Protein AF-A0A436C6I9-F1 (afdb_monomer)

Sequence (88 aa):
GLDWPLVEASIRKTNRVAVIEQVQRGLSLGGRLTQEIQDRVFDYLDHEILHVTGSLSAPVVSAPLNRAALGGAEKLKAALQSLTAVGG

Nearest PDB structures (foldseek):
  1w88-assembly2_F  TM=9.043E-01  e=8.108E-04  Geobacillus stearothermophilus
  1w88-assembly2_H  TM=8.617E-01  e=8.681E-04  Geobacillus stearothermophilus
  6cer-assembly1_D  TM=8.905E-01  e=2.417E-03  Homo sapiens
  1w85-assembly1_B  TM=8.571E-01  e=4.783E-03  Geobacillus stearothermophilus
  1olx-assembly1_B-2  TM=8.570E-01  e=4.250E-02  Homo sapiens

Solvent-accessible surface area (backbone atoms only — not comparable to full-atom values): 5196 Å² total; per-residue (Å²): 131,80,68,53,73,63,52,52,57,50,36,70,72,60,24,55,52,72,44,77,44,47,48,31,66,93,77,43,66,52,64,59,51,52,49,57,46,45,79,72,47,48,94,47,48,82,49,80,72,41,80,45,44,14,36,94,51,73,76,52,92,51,67,73,58,22,55,63,12,33,36,47,71,67,62,50,50,54,52,52,50,57,66,61,62,80,73,122

Structure (mmCIF, N/CA/C/O backbone):
data_AF-A0A436C6I9-F1
#
_entry.id   AF-A0A436C6I9-F1
#
loop_
_atom_site.group_PDB
_atom_site.id
_atom_site.type_symbol
_atom_site.label_atom_id
_atom_site.label_alt_id
_atom_site.label_comp_id
_atom_site.label_asym_id
_atom_site.label_entity_id
_atom_site.label_seq_id
_atom_site.pdbx_PDB_ins_code
_atom_site.Cartn_x
_atom_site.Cartn_y
_atom_site.Cartn_z
_atom_site.occupancy
_atom_site.B_iso_or_equiv
_atom_site.auth_seq_id
_atom_site.auth_comp_id
_atom_site.auth_asym_id
_atom_site.auth_atom_id
_atom_site.pdbx_PDB_model_num
ATOM 1 N N . GLY A 1 1 ? 9.568 8.571 9.886 1.00 81.12 1 GLY A N 1
ATOM 2 C CA . GLY A 1 1 ? 8.528 7.523 9.882 1.00 81.12 1 GLY A CA 1
ATOM 3 C C . GLY A 1 1 ? 7.340 8.019 9.088 1.00 81.12 1 GLY A C 1
ATOM 4 O O . GLY A 1 1 ? 7.293 9.214 8.822 1.00 81.12 1 GLY A O 1
ATOM 5 N N . LEU A 1 2 ? 6.432 7.131 8.685 1.00 93.50 2 LEU A N 1
ATOM 6 C CA . LEU A 1 2 ? 5.179 7.516 8.026 1.00 93.50 2 LEU A CA 1
ATOM 7 C C . LEU A 1 2 ? 4.255 8.245 9.016 1.00 93.50 2 LEU A C 1
ATOM 9 O O . LEU A 1 2 ? 4.309 7.967 10.216 1.00 93.50 2 LEU A O 1
ATOM 13 N N . ASP A 1 3 ? 3.415 9.155 8.522 1.00 96.88 3 ASP A N 1
ATOM 14 C CA . ASP A 1 3 ? 2.344 9.775 9.311 1.00 96.88 3 ASP A CA 1
ATOM 15 C C . ASP A 1 3 ? 1.207 8.765 9.533 1.00 96.88 3 ASP A C 1
ATOM 17 O O . ASP A 1 3 ? 0.223 8.705 8.792 1.00 96.88 3 ASP A O 1
ATOM 21 N N . TRP A 1 4 ? 1.397 7.908 10.534 1.00 97.12 4 TRP A N 1
ATOM 22 C CA . TRP A 1 4 ? 0.442 6.865 10.892 1.00 97.12 4 TRP A CA 1
ATOM 23 C C . TRP A 1 4 ? -0.929 7.4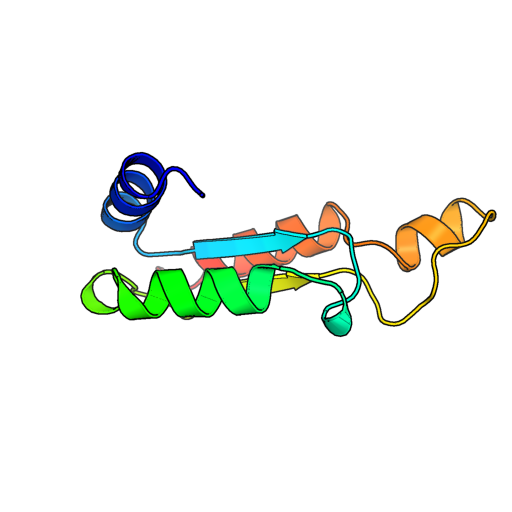07 11.305 1.00 97.12 4 TRP A C 1
ATOM 25 O O . TRP A 1 4 ? -1.910 6.881 10.787 1.00 97.12 4 TRP A O 1
ATOM 35 N N . PRO A 1 5 ? -1.047 8.461 12.136 1.00 97.94 5 PR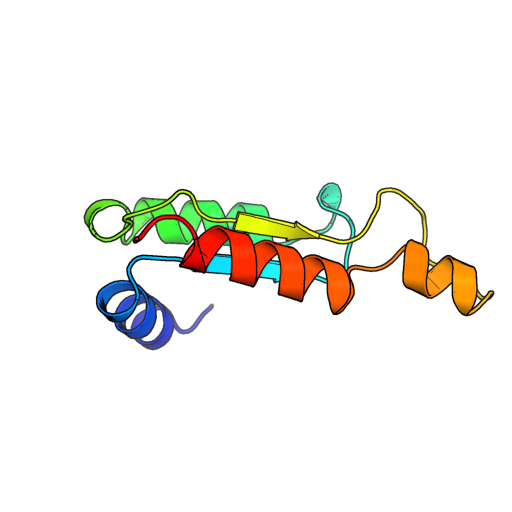O A N 1
ATOM 36 C CA . PRO A 1 5 ? -2.350 9.038 12.461 1.00 97.94 5 PRO A CA 1
ATOM 37 C C . PRO A 1 5 ? -3.185 9.402 11.226 1.00 97.94 5 PRO A C 1
ATOM 39 O O . PRO A 1 5 ? -4.371 9.071 11.175 1.00 97.94 5 PRO A O 1
ATOM 42 N N . LEU A 1 6 ? -2.576 10.028 10.211 1.00 98.06 6 LEU A N 1
ATOM 43 C CA . LEU A 1 6 ? -3.276 10.374 8.971 1.00 98.06 6 LEU A CA 1
ATOM 44 C C . LEU A 1 6 ? -3.705 9.127 8.182 1.00 98.06 6 LEU A C 1
ATOM 46 O O . LEU A 1 6 ? -4.842 9.045 7.708 1.00 98.06 6 LEU A O 1
ATOM 50 N N . VAL A 1 7 ? -2.804 8.153 8.043 1.00 97.50 7 VAL A N 1
ATOM 51 C CA . VAL A 1 7 ? -3.071 6.908 7.311 1.00 97.50 7 VAL A CA 1
ATOM 52 C C . VAL A 1 7 ? -4.168 6.098 7.998 1.00 97.50 7 VAL A C 1
ATOM 54 O O . VAL A 1 7 ? -5.141 5.727 7.347 1.00 97.50 7 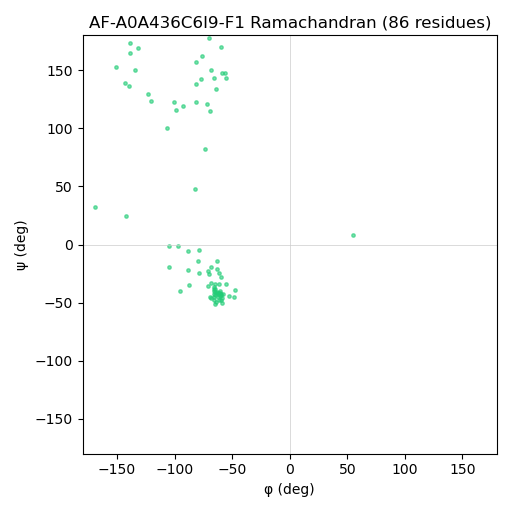VAL A O 1
ATOM 57 N N . GLU A 1 8 ? -4.069 5.879 9.308 1.00 97.69 8 GLU A N 1
ATOM 58 C CA . GLU A 1 8 ? -5.061 5.139 10.091 1.00 97.69 8 GLU A CA 1
ATOM 59 C C . GLU A 1 8 ? -6.440 5.809 10.025 1.00 97.69 8 GLU A C 1
ATOM 61 O O . GLU A 1 8 ? -7.440 5.122 9.821 1.00 97.69 8 GLU A O 1
ATOM 66 N N . ALA A 1 9 ? -6.512 7.143 10.118 1.00 98.38 9 ALA A N 1
ATOM 67 C CA . ALA A 1 9 ? -7.772 7.874 9.982 1.00 98.38 9 ALA A CA 1
ATOM 68 C C . ALA A 1 9 ? -8.425 7.669 8.604 1.00 98.38 9 ALA A C 1
ATOM 70 O O . ALA A 1 9 ? -9.643 7.503 8.515 1.00 98.38 9 ALA A O 1
ATOM 71 N N . SER A 1 10 ? -7.624 7.641 7.533 1.00 98.06 10 SER A N 1
ATOM 72 C CA . SER A 1 10 ? -8.112 7.339 6.184 1.00 98.06 10 SER A CA 1
ATOM 73 C C . SER A 1 10 ? -8.624 5.898 6.083 1.00 98.06 10 SER A C 1
ATOM 75 O O . SER A 1 10 ? -9.745 5.675 5.630 1.00 98.06 10 SER A O 1
ATOM 77 N N . ILE A 1 11 ? -7.852 4.923 6.580 1.00 97.38 11 ILE A N 1
ATOM 78 C CA . ILE A 1 11 ? -8.204 3.496 6.519 1.00 97.38 11 ILE A CA 1
ATOM 79 C C . ILE A 1 11 ? -9.486 3.212 7.295 1.00 97.38 11 ILE A C 1
ATOM 81 O O . ILE A 1 11 ? -10.358 2.522 6.784 1.00 97.38 11 ILE A O 1
ATOM 85 N N . ARG A 1 12 ? -9.660 3.789 8.486 1.00 97.25 12 ARG A N 1
ATOM 86 C CA . ARG A 1 12 ? -10.892 3.610 9.274 1.00 97.25 12 ARG A CA 1
ATOM 87 C C . ARG A 1 12 ? -12.140 4.160 8.580 1.00 97.25 12 ARG A C 1
ATOM 89 O O . ARG A 1 12 ? -13.243 3.756 8.927 1.00 97.25 12 ARG A O 1
ATOM 96 N N . LYS A 1 13 ? -11.975 5.085 7.628 1.00 97.31 13 LYS A N 1
ATOM 97 C CA . LYS A 1 13 ? -13.066 5.632 6.814 1.00 97.31 13 LYS A CA 1
ATOM 98 C C . LYS A 1 13 ? -13.344 4.794 5.563 1.00 97.31 13 LYS A C 1
ATOM 100 O O . LYS A 1 13 ? -14.486 4.766 5.116 1.00 97.31 13 LYS A O 1
ATOM 105 N N . THR A 1 14 ? -12.316 4.211 4.945 1.00 96.06 14 THR A N 1
ATOM 106 C CA . THR A 1 14 ? -12.439 3.542 3.635 1.00 96.06 14 THR A CA 1
ATOM 107 C C . THR A 1 14 ? -12.438 2.023 3.706 1.00 96.06 14 THR A C 1
ATOM 109 O O . THR A 1 14 ? -12.819 1.387 2.727 1.00 96.06 14 THR A O 1
ATOM 112 N N . ASN A 1 15 ? -11.939 1.453 4.803 1.00 96.44 15 ASN A N 1
ATOM 113 C CA . ASN A 1 15 ? -11.801 0.022 5.090 1.00 96.44 15 ASN A CA 1
ATOM 114 C C . ASN A 1 15 ? -11.015 -0.787 4.040 1.00 96.44 15 ASN A C 1
ATOM 116 O O . ASN A 1 15 ? -10.964 -2.012 4.076 1.00 96.44 15 ASN A O 1
ATOM 120 N N . ARG A 1 16 ? -10.391 -0.107 3.074 1.00 95.94 16 ARG A N 1
ATOM 121 C CA . ARG A 1 16 ? -9.748 -0.689 1.892 1.00 95.94 16 ARG A CA 1
ATOM 122 C C . ARG A 1 16 ? -8.491 0.093 1.564 1.00 95.94 16 ARG A C 1
ATOM 124 O O . ARG A 1 16 ? -8.494 1.327 1.625 1.00 95.94 16 ARG A O 1
ATOM 131 N N . VAL A 1 17 ? -7.429 -0.622 1.197 1.00 96.38 17 VAL A N 1
ATOM 132 C CA . VAL A 1 17 ? -6.094 -0.045 1.013 1.00 96.38 17 VAL A CA 1
ATOM 133 C C . VAL A 1 17 ? -5.400 -0.637 -0.206 1.00 96.38 17 VAL A C 1
ATOM 135 O O . VAL A 1 17 ? -5.383 -1.850 -0.401 1.00 96.38 17 VAL A O 1
ATOM 138 N N . ALA A 1 18 ? -4.762 0.234 -0.988 1.00 95.44 18 ALA A N 1
ATOM 139 C CA . ALA A 1 18 ? -3.760 -0.151 -1.970 1.00 95.44 18 ALA A CA 1
ATOM 140 C C . ALA A 1 18 ? -2.446 0.590 -1.692 1.00 95.44 18 ALA A C 1
ATOM 142 O O . ALA A 1 18 ? -2.427 1.815 -1.576 1.00 95.44 18 ALA A O 1
ATOM 143 N N . VAL A 1 19 ? -1.343 -0.153 -1.627 1.00 94.94 19 VAL A N 1
ATOM 144 C CA . VAL A 1 19 ? 0.021 0.377 -1.590 1.00 94.94 19 VAL A CA 1
ATOM 145 C C . VAL A 1 19 ? 0.583 0.301 -3.004 1.00 94.94 19 VAL A C 1
ATOM 147 O O . VAL A 1 19 ? 0.721 -0.788 -3.561 1.00 94.94 19 VAL A O 1
ATOM 150 N N . ILE A 1 20 ? 0.869 1.456 -3.603 1.00 93.19 20 ILE A N 1
ATOM 151 C CA . ILE A 1 20 ? 1.236 1.563 -5.018 1.00 93.19 20 ILE A CA 1
ATOM 152 C C . ILE A 1 20 ? 2.624 2.182 -5.155 1.00 93.19 20 ILE A C 1
ATOM 154 O O . ILE A 1 20 ? 2.859 3.307 -4.720 1.00 93.19 20 ILE A O 1
ATOM 158 N N . GLU A 1 21 ? 3.525 1.466 -5.822 1.00 92.81 21 GLU A N 1
ATOM 159 C CA . GLU A 1 21 ? 4.887 1.911 -6.107 1.00 92.81 21 GLU A CA 1
ATOM 160 C C . GLU A 1 21 ? 5.271 1.632 -7.565 1.00 92.81 21 GLU A C 1
ATOM 162 O O . GLU A 1 21 ? 4.815 0.678 -8.197 1.00 92.81 21 GLU A O 1
ATOM 167 N N . GLN A 1 22 ? 6.147 2.469 -8.123 1.00 90.06 22 GLN A N 1
ATOM 168 C CA . GLN A 1 22 ? 6.601 2.313 -9.510 1.00 90.06 22 GLN A CA 1
ATOM 169 C C . GLN A 1 22 ? 7.665 1.223 -9.675 1.00 90.06 22 GLN A C 1
ATOM 171 O O . GLN A 1 22 ? 7.817 0.680 -10.770 1.00 90.06 22 GLN A O 1
ATOM 176 N N . VAL A 1 23 ? 8.405 0.920 -8.608 1.00 89.00 23 VAL A N 1
ATOM 177 C CA . VAL A 1 23 ? 9.528 -0.025 -8.613 1.00 89.00 23 VAL A CA 1
ATOM 178 C C . VAL A 1 23 ? 9.053 -1.475 -8.641 1.00 89.00 23 VAL A C 1
ATOM 180 O O . VAL A 1 23 ? 7.907 -1.771 -8.309 1.00 89.00 23 VAL A O 1
ATOM 183 N N . GLN A 1 24 ? 9.942 -2.396 -9.012 1.00 89.50 24 GLN A N 1
ATOM 184 C CA . GLN A 1 24 ? 9.704 -3.832 -8.876 1.00 89.50 24 GLN A CA 1
ATOM 185 C C . GLN A 1 24 ? 9.441 -4.206 -7.407 1.00 89.50 24 GLN A C 1
ATOM 187 O O . GLN A 1 24 ? 10.058 -3.655 -6.497 1.00 89.50 24 GLN A O 1
ATOM 192 N N . ARG A 1 25 ? 8.605 -5.225 -7.180 1.00 89.56 25 ARG A N 1
ATOM 193 C CA . ARG A 1 25 ? 8.276 -5.760 -5.848 1.00 89.56 25 ARG A CA 1
ATOM 194 C C . ARG A 1 25 ? 9.473 -6.017 -4.925 1.00 89.56 25 ARG A C 1
ATOM 196 O O . ARG A 1 25 ? 9.374 -5.719 -3.745 1.00 89.56 25 ARG A O 1
ATOM 203 N N . GLY A 1 26 ? 10.596 -6.522 -5.436 1.00 89.00 26 GLY A N 1
ATOM 204 C CA . GLY A 1 26 ? 11.784 -6.785 -4.608 1.00 89.00 26 GLY A CA 1
ATOM 205 C C . GLY A 1 26 ? 12.480 -5.525 -4.072 1.00 89.00 26 GLY A C 1
ATOM 206 O O . GLY A 1 26 ? 13.228 -5.612 -3.108 1.00 89.00 26 GLY A O 1
ATOM 207 N N . LEU A 1 27 ? 12.230 -4.365 -4.685 1.00 89.88 27 LEU A N 1
ATOM 208 C CA . LEU A 1 27 ? 12.800 -3.066 -4.303 1.00 89.88 27 LEU A CA 1
ATOM 209 C C . LEU A 1 27 ? 11.784 -2.166 -3.588 1.00 89.88 27 LEU A C 1
ATOM 211 O O . LEU A 1 27 ? 12.093 -1.030 -3.237 1.00 89.88 27 LEU A O 1
ATOM 215 N N . SER A 1 28 ? 10.556 -2.647 -3.439 1.00 92.69 28 SER A N 1
ATOM 216 C CA . SER A 1 28 ? 9.434 -1.885 -2.916 1.00 92.69 28 SER A CA 1
ATOM 217 C C . SER A 1 28 ? 9.465 -1.854 -1.387 1.00 92.69 28 SER A C 1
ATOM 219 O O . SER A 1 28 ? 9.703 -2.867 -0.727 1.00 92.69 28 SER A O 1
ATOM 221 N N . LEU A 1 29 ? 9.169 -0.687 -0.813 1.00 93.44 29 LEU A N 1
ATOM 222 C CA . LEU A 1 29 ? 8.963 -0.533 0.631 1.00 93.44 29 LEU A CA 1
ATOM 223 C C . LEU A 1 29 ? 7.563 -0.992 1.054 1.00 93.44 29 LEU A C 1
ATOM 225 O O . LEU A 1 29 ? 7.293 -1.195 2.238 1.00 93.44 29 LEU A O 1
ATOM 229 N N . GLY A 1 30 ? 6.670 -1.178 0.088 1.00 94.38 30 GLY A N 1
ATOM 230 C CA . GLY A 1 30 ? 5.279 -1.531 0.289 1.00 94.38 30 GLY A CA 1
ATOM 231 C C . GLY A 1 30 ? 5.062 -2.864 0.984 1.00 94.38 30 GLY A C 1
ATOM 232 O O . GLY A 1 30 ? 4.057 -3.000 1.670 1.00 94.38 30 GLY A O 1
ATOM 233 N N . GLY A 1 31 ? 6.011 -3.804 0.918 1.00 94.25 31 GLY A N 1
ATOM 234 C CA . GLY A 1 31 ? 5.956 -5.018 1.739 1.00 94.25 31 GLY A CA 1
ATOM 235 C C . GLY A 1 31 ? 5.983 -4.693 3.237 1.00 94.25 31 GLY A C 1
ATOM 236 O O . GLY A 1 31 ? 5.118 -5.133 3.990 1.00 94.25 31 GLY A O 1
ATOM 237 N N . ARG A 1 32 ? 6.914 -3.825 3.652 1.00 95.19 32 ARG A N 1
ATOM 238 C CA . ARG A 1 32 ? 6.998 -3.334 5.032 1.00 95.19 32 ARG A CA 1
ATOM 239 C C . ARG A 1 32 ? 5.769 -2.507 5.411 1.00 95.19 32 ARG A C 1
ATOM 241 O O . ARG A 1 32 ? 5.233 -2.698 6.495 1.00 95.19 32 ARG A O 1
ATOM 248 N N . LEU A 1 33 ? 5.305 -1.614 4.532 1.00 95.88 33 LEU A N 1
ATOM 249 C CA . LEU A 1 33 ? 4.097 -0.820 4.798 1.00 95.88 33 LEU A CA 1
ATOM 250 C C . LEU A 1 33 ? 2.858 -1.702 4.963 1.00 95.88 33 LEU A C 1
ATOM 252 O O . LEU A 1 33 ? 2.067 -1.469 5.865 1.00 95.88 33 LEU A O 1
ATOM 256 N N . THR A 1 34 ? 2.712 -2.729 4.127 1.00 96.56 34 THR A N 1
ATOM 257 C CA . THR A 1 34 ? 1.608 -3.694 4.197 1.00 96.56 34 THR A CA 1
ATOM 258 C C . THR A 1 34 ? 1.607 -4.428 5.533 1.00 96.56 34 THR A C 1
ATOM 260 O O . THR A 1 34 ? 0.547 -4.594 6.129 1.00 96.56 34 THR A O 1
ATOM 263 N N . GLN A 1 35 ? 2.783 -4.826 6.027 1.00 96.75 35 GLN A N 1
ATOM 264 C CA . GLN A 1 35 ? 2.912 -5.425 7.352 1.00 96.75 35 GLN A CA 1
ATOM 265 C C . GLN A 1 35 ? 2.536 -4.424 8.454 1.00 96.75 35 GLN A C 1
ATOM 267 O O . GLN A 1 35 ? 1.674 -4.726 9.270 1.00 96.75 35 GLN A O 1
ATOM 272 N N . GLU A 1 36 ? 3.103 -3.211 8.440 1.00 97.44 36 GLU A N 1
ATOM 273 C CA . GLU A 1 36 ? 2.795 -2.200 9.462 1.00 97.44 36 GLU A CA 1
ATOM 274 C C . GLU A 1 36 ? 1.302 -1.810 9.466 1.00 97.44 36 GLU A C 1
ATOM 276 O O . GLU A 1 36 ? 0.749 -1.549 10.529 1.00 97.44 36 GLU A O 1
ATOM 281 N N . ILE A 1 37 ? 0.623 -1.797 8.312 1.00 97.50 37 ILE A N 1
ATOM 282 C CA . ILE A 1 37 ? -0.826 -1.548 8.232 1.00 97.50 37 ILE A CA 1
ATOM 283 C C . ILE A 1 37 ? -1.614 -2.707 8.850 1.00 97.50 37 ILE A C 1
ATOM 285 O O . ILE A 1 37 ? -2.529 -2.455 9.632 1.00 97.50 37 ILE A O 1
ATOM 289 N N . GLN A 1 38 ? -1.268 -3.958 8.529 1.00 96.88 38 GLN A N 1
ATOM 290 C CA . GLN A 1 38 ? -1.928 -5.119 9.134 1.00 96.88 38 GLN A CA 1
ATOM 291 C C . GLN A 1 38 ? -1.750 -5.116 10.656 1.00 96.88 38 GLN A C 1
ATOM 293 O O . GLN A 1 38 ? -2.738 -5.184 11.377 1.00 96.88 38 GLN A O 1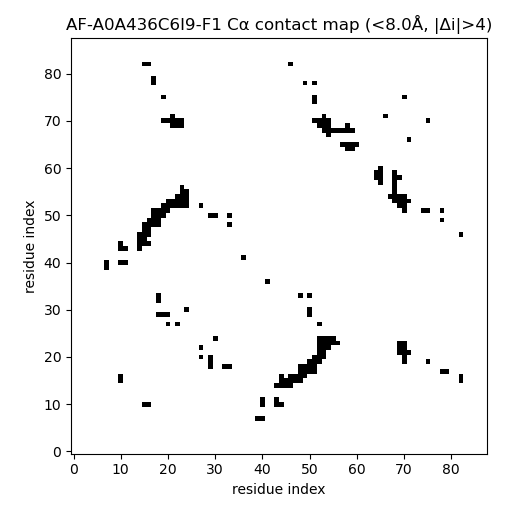
ATOM 298 N N . ASP A 1 39 ? -0.530 -4.912 11.152 1.00 97.62 39 ASP A N 1
ATOM 299 C CA . ASP A 1 39 ? -0.248 -4.895 12.593 1.00 97.62 39 ASP A CA 1
ATOM 300 C C . ASP A 1 39 ? -1.045 -3.808 13.348 1.00 97.62 39 ASP A C 1
ATOM 302 O O . ASP A 1 39 ? -1.325 -3.953 14.538 1.00 97.62 39 ASP A O 1
ATOM 306 N N . ARG A 1 40 ? -1.404 -2.704 12.677 1.00 97.50 40 ARG A N 1
ATOM 307 C CA . ARG A 1 40 ? -2.054 -1.536 13.298 1.00 97.50 40 ARG A CA 1
ATOM 308 C C . ARG A 1 40 ? -3.573 -1.525 13.192 1.00 97.50 40 ARG A C 1
ATOM 310 O O . ARG A 1 40 ? -4.235 -1.048 14.110 1.00 97.50 40 ARG A O 1
ATOM 317 N N . VAL A 1 41 ? -4.125 -1.934 12.050 1.00 97.38 41 VAL A N 1
ATOM 318 C CA . VAL A 1 41 ? -5.536 -1.678 11.704 1.00 97.38 41 VAL A CA 1
ATOM 319 C C . VAL A 1 41 ? -6.212 -2.840 10.975 1.00 97.38 41 VAL A C 1
ATOM 321 O O . VAL A 1 41 ? -7.197 -2.612 10.278 1.00 97.38 41 VAL A O 1
ATOM 324 N N . PHE A 1 42 ? -5.726 -4.076 11.139 1.00 97.06 42 PHE A N 1
ATOM 325 C CA . PHE A 1 42 ? -6.320 -5.266 10.514 1.00 97.06 42 PHE A CA 1
ATOM 326 C C . PHE A 1 42 ? -7.840 -5.366 10.704 1.00 97.06 42 PHE A C 1
ATOM 328 O O . PHE A 1 42 ? -8.556 -5.572 9.730 1.00 97.06 42 PHE A O 1
ATOM 335 N N . ASP A 1 43 ? -8.337 -5.118 11.918 1.00 97.69 43 ASP A N 1
ATOM 336 C CA . ASP A 1 43 ? -9.768 -5.222 12.249 1.00 97.69 43 ASP A CA 1
ATOM 337 C C . ASP A 1 43 ? -10.666 -4.235 11.482 1.00 97.69 43 ASP A C 1
ATOM 339 O O . ASP A 1 43 ? -11.885 -4.381 11.477 1.00 97.69 43 ASP A O 1
ATOM 343 N N . TYR A 1 44 ? -10.084 -3.216 10.843 1.00 97.56 44 TYR A N 1
ATOM 344 C CA . TYR A 1 44 ? -10.809 -2.236 10.035 1.00 97.56 44 TYR A CA 1
ATOM 345 C C . TYR A 1 44 ? -10.783 -2.554 8.536 1.00 97.56 44 TYR A C 1
ATOM 347 O O . TYR A 1 44 ? -11.319 -1.762 7.761 1.00 97.56 44 TYR A O 1
ATOM 355 N N . LEU A 1 45 ? -10.121 -3.629 8.100 1.00 96.69 45 LEU A N 1
ATOM 3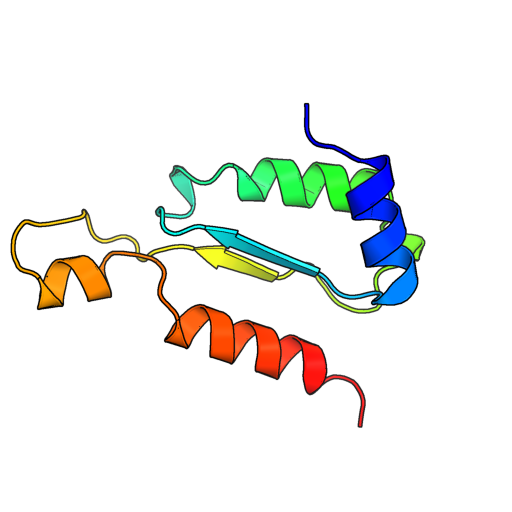56 C CA . LEU A 1 45 ? -9.981 -3.966 6.685 1.00 96.69 45 LEU A CA 1
ATOM 357 C C . LEU A 1 45 ? -11.099 -4.907 6.224 1.00 96.69 45 LEU A C 1
ATOM 359 O O . LEU A 1 45 ? -11.181 -6.050 6.659 1.00 96.69 45 LEU A O 1
ATOM 363 N N . ASP A 1 46 ? -11.890 -4.453 5.254 1.00 94.94 46 ASP A N 1
ATOM 364 C CA . ASP A 1 46 ? -12.941 -5.252 4.605 1.00 94.94 46 ASP A CA 1
ATOM 365 C C . ASP A 1 46 ? -12.412 -6.050 3.400 1.00 94.94 46 ASP A C 1
ATOM 367 O O . ASP A 1 46 ? -13.141 -6.806 2.757 1.00 94.94 46 ASP A O 1
ATOM 371 N N . HIS A 1 47 ? -11.150 -5.829 3.032 1.00 93.44 47 HIS A N 1
ATOM 372 C CA . HIS A 1 47 ? -10.496 -6.426 1.875 1.00 93.44 47 HIS A CA 1
ATOM 373 C C . HIS A 1 47 ? -8.993 -6.557 2.138 1.00 93.44 47 HIS A C 1
ATOM 375 O O . HIS A 1 47 ? -8.409 -5.746 2.861 1.00 93.44 47 HIS A O 1
ATOM 381 N N . GLU A 1 48 ? -8.342 -7.535 1.504 1.00 94.50 48 GLU A N 1
ATOM 382 C CA . GLU A 1 48 ? -6.881 -7.639 1.532 1.00 94.50 48 GLU A CA 1
ATOM 383 C C . GLU A 1 48 ? -6.220 -6.346 1.015 1.00 94.50 48 GLU A C 1
ATOM 385 O O . GLU A 1 48 ? -6.742 -5.667 0.121 1.00 94.50 48 GLU A O 1
ATOM 390 N N . ILE A 1 49 ? -5.046 -6.017 1.556 1.00 96.25 49 ILE A N 1
ATOM 391 C CA . ILE A 1 49 ? -4.259 -4.869 1.099 1.00 96.25 49 ILE A CA 1
ATOM 392 C C . ILE A 1 49 ? -3.675 -5.192 -0.275 1.00 96.25 49 ILE A C 1
ATOM 394 O O . ILE A 1 49 ? -2.886 -6.127 -0.424 1.00 96.25 49 ILE A O 1
ATOM 398 N N . LEU A 1 50 ? -3.997 -4.380 -1.281 1.00 95.69 50 LEU A N 1
ATOM 399 C CA . LEU A 1 50 ? -3.432 -4.559 -2.615 1.00 95.69 50 LEU A CA 1
ATOM 400 C C . LEU A 1 50 ? -2.038 -3.942 -2.700 1.00 95.69 50 LEU A C 1
ATOM 402 O O . LEU A 1 50 ? -1.867 -2.742 -2.503 1.00 95.69 50 LEU A O 1
ATOM 406 N N . HIS A 1 51 ? -1.038 -4.744 -3.062 1.00 94.19 51 HIS A N 1
ATOM 407 C CA . HIS A 1 51 ? 0.334 -4.273 -3.259 1.00 94.19 51 HIS A CA 1
ATOM 408 C C . HIS A 1 51 ? 0.698 -4.220 -4.747 1.00 94.19 51 HIS A C 1
ATOM 410 O O . HIS A 1 51 ? 1.020 -5.238 -5.370 1.00 94.19 51 HIS A O 1
ATOM 416 N N . VAL A 1 52 ? 0.637 -3.015 -5.317 1.00 92.62 52 VAL A N 1
ATOM 417 C CA . VAL A 1 52 ? 0.802 -2.743 -6.750 1.00 92.62 52 VAL A CA 1
ATOM 418 C C . VAL A 1 52 ? 2.209 -2.231 -7.032 1.00 92.62 52 VAL A C 1
ATOM 420 O O . VAL A 1 52 ? 2.625 -1.204 -6.503 1.00 92.62 52 VAL A O 1
ATOM 423 N N . THR A 1 53 ? 2.931 -2.928 -7.909 1.00 92.81 53 THR A N 1
ATOM 424 C CA . THR A 1 53 ? 4.336 -2.635 -8.223 1.00 92.81 53 THR A CA 1
ATOM 425 C C . THR A 1 53 ? 4.598 -2.588 -9.732 1.00 92.81 53 THR A C 1
ATOM 427 O O . THR A 1 53 ? 3.783 -3.018 -10.566 1.00 92.81 53 THR A O 1
ATOM 430 N N . GLY A 1 54 ? 5.787 -2.116 -10.101 1.00 88.38 54 GLY A N 1
ATOM 431 C CA . GLY A 1 54 ? 6.364 -2.305 -11.428 1.00 88.38 54 GLY A CA 1
ATOM 432 C C . GLY A 1 54 ? 6.544 -3.776 -11.800 1.00 88.38 54 GLY A C 1
ATOM 433 O O . GLY A 1 54 ? 6.336 -4.686 -10.993 1.00 88.38 54 GLY A O 1
ATOM 434 N 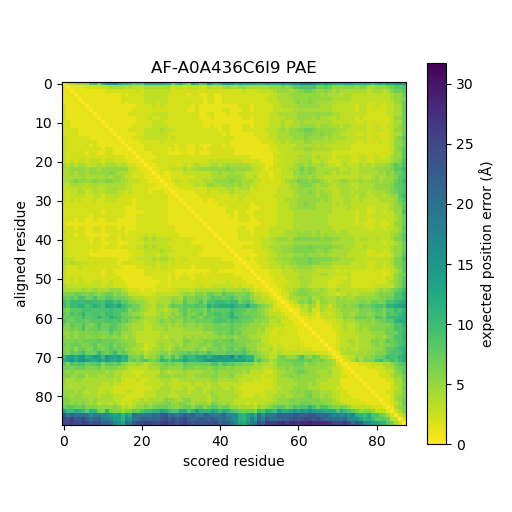N . SER A 1 55 ? 6.862 -4.007 -13.071 1.00 86.31 55 SER A N 1
ATOM 435 C CA . SER A 1 55 ? 7.188 -5.339 -13.586 1.00 86.31 55 SER A CA 1
ATOM 436 C C . SER A 1 55 ? 8.543 -5.835 -13.051 1.00 86.31 55 SER A C 1
ATOM 438 O O . SER A 1 55 ? 9.242 -5.122 -12.335 1.00 86.31 55 SER A O 1
ATOM 440 N N . LEU A 1 56 ? 8.920 -7.062 -13.420 1.00 85.31 56 LEU A N 1
ATOM 441 C CA . LEU A 1 56 ? 10.254 -7.616 -13.155 1.00 85.31 56 LEU A CA 1
ATOM 442 C C . LEU A 1 56 ? 11.326 -7.107 -14.136 1.00 85.31 56 LEU A C 1
ATOM 444 O O . LEU A 1 56 ? 12.494 -7.460 -14.006 1.00 85.31 56 LEU A O 1
ATOM 448 N N . SER A 1 57 ? 10.940 -6.333 -15.151 1.00 84.62 57 SER A N 1
ATOM 449 C CA . SER A 1 57 ? 11.871 -5.795 -16.137 1.00 84.62 57 SER A CA 1
ATOM 450 C C . SER A 1 57 ? 12.639 -4.606 -15.571 1.00 84.62 57 SER A C 1
ATOM 452 O O . SER A 1 57 ? 12.079 -3.758 -14.875 1.00 84.62 57 SER A O 1
ATOM 454 N N . ALA A 1 58 ? 13.919 -4.510 -15.928 1.00 83.75 58 ALA A N 1
ATOM 455 C CA . ALA A 1 58 ? 14.716 -3.335 -15.616 1.00 83.75 58 ALA A CA 1
ATOM 456 C C . ALA A 1 58 ? 14.185 -2.102 -16.380 1.00 83.75 58 ALA A C 1
ATOM 458 O O . ALA A 1 58 ? 13.787 -2.230 -17.543 1.00 83.75 58 ALA A O 1
ATOM 459 N N . PRO A 1 59 ? 14.203 -0.907 -15.766 1.00 84.06 59 PRO A N 1
ATOM 460 C CA . PRO A 1 59 ? 14.033 0.354 -16.479 1.00 84.06 59 PRO A CA 1
ATOM 461 C C . PRO A 1 59 ? 15.057 0.490 -17.613 1.00 84.06 59 PRO A C 1
ATOM 463 O O . PRO A 1 59 ? 16.211 0.084 -17.472 1.00 84.06 59 PRO A O 1
ATOM 466 N N . VAL A 1 60 ? 14.646 1.073 -18.737 1.00 89.62 60 VAL A N 1
ATOM 467 C CA . VAL A 1 60 ? 15.487 1.213 -19.939 1.00 89.62 60 VAL A CA 1
ATOM 468 C C . VAL A 1 60 ? 15.309 2.584 -20.584 1.00 89.62 60 VAL A C 1
ATOM 470 O O . VAL A 1 60 ? 14.343 3.289 -20.320 1.00 89.62 60 VAL A O 1
ATOM 473 N N . VAL A 1 61 ? 16.223 2.966 -21.478 1.00 92.06 61 VAL A N 1
ATOM 474 C CA . VAL A 1 61 ? 16.169 4.267 -22.178 1.00 92.06 61 VAL A CA 1
ATOM 475 C C . VAL A 1 61 ? 15.042 4.363 -23.214 1.00 92.06 61 VAL A C 1
ATOM 477 O O . VAL A 1 61 ? 14.590 5.454 -23.548 1.00 92.06 61 VAL A O 1
ATOM 480 N N . SER A 1 62 ? 14.561 3.225 -23.722 1.00 94.69 62 SER A N 1
ATOM 481 C CA . SER A 1 62 ? 13.422 3.181 -24.643 1.00 94.69 62 SER A CA 1
ATOM 482 C C . SER A 1 62 ? 12.136 3.552 -23.905 1.00 94.69 62 SER A C 1
ATOM 484 O O . SER A 1 62 ? 11.698 2.818 -23.024 1.00 94.69 62 SER A O 1
ATOM 486 N N . ALA A 1 63 ? 11.503 4.670 -24.272 1.00 89.06 63 ALA A N 1
ATOM 487 C CA . ALA A 1 63 ? 10.323 5.176 -23.566 1.00 89.06 63 ALA A CA 1
ATOM 488 C C . ALA A 1 63 ? 9.141 4.178 -23.503 1.00 89.06 63 ALA A C 1
ATOM 490 O O . ALA A 1 63 ? 8.561 4.037 -22.420 1.00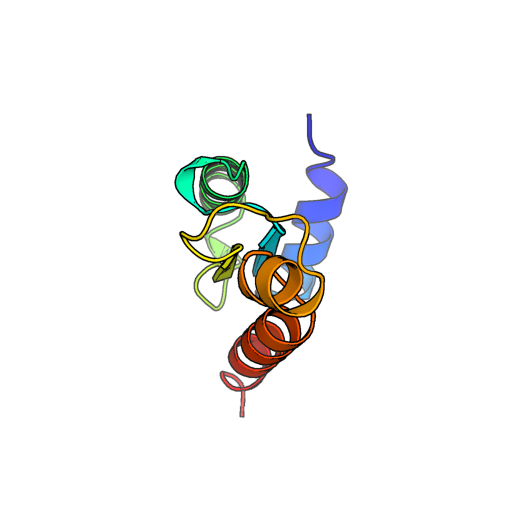 89.06 63 ALA A O 1
ATOM 491 N N . PRO A 1 64 ? 8.784 3.447 -24.584 1.00 90.00 64 PRO A N 1
ATOM 492 C CA . PRO A 1 64 ? 7.745 2.418 -24.510 1.00 90.00 64 PRO A CA 1
ATOM 493 C C . PRO A 1 64 ? 8.107 1.280 -23.549 1.00 90.00 64 PRO A C 1
ATOM 495 O O . PRO A 1 64 ? 7.289 0.887 -22.718 1.00 90.00 64 PRO A O 1
ATOM 498 N N . LEU A 1 65 ? 9.347 0.787 -23.614 1.00 88.38 65 LEU A N 1
ATOM 499 C CA . LEU A 1 65 ? 9.806 -0.323 -22.777 1.00 88.38 65 LEU A CA 1
ATOM 500 C C . LEU A 1 65 ? 9.966 0.093 -21.310 1.00 88.38 65 LEU A C 1
ATOM 502 O O . LEU A 1 65 ? 9.618 -0.669 -20.415 1.00 88.38 65 LEU A O 1
ATOM 506 N N . ASN A 1 66 ? 10.399 1.327 -21.048 1.00 87.94 66 ASN A N 1
ATOM 507 C CA . ASN A 1 66 ? 10.497 1.870 -19.698 1.00 87.94 66 ASN A CA 1
ATOM 508 C C . ASN A 1 66 ? 9.125 1.968 -19.022 1.00 87.94 66 ASN A C 1
ATOM 510 O O . ASN A 1 66 ? 8.968 1.634 -17.852 1.00 87.94 66 ASN A O 1
ATOM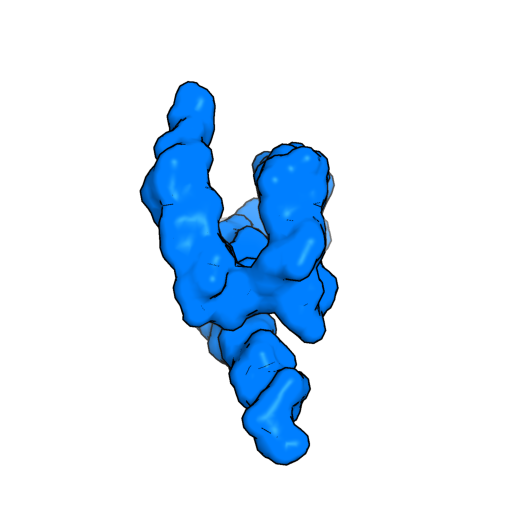 514 N N . ARG A 1 67 ? 8.102 2.392 -19.776 1.00 85.31 67 ARG A N 1
ATOM 515 C CA . ARG A 1 67 ? 6.722 2.455 -19.281 1.00 85.31 67 ARG A CA 1
ATOM 516 C C . ARG A 1 67 ? 6.157 1.068 -18.986 1.00 85.31 67 ARG A C 1
ATOM 518 O O . ARG A 1 67 ? 5.411 0.925 -18.027 1.00 85.31 67 ARG A O 1
ATOM 525 N N . ALA A 1 68 ? 6.508 0.070 -19.795 1.00 83.69 68 ALA A N 1
ATOM 526 C CA . ALA A 1 68 ? 6.146 -1.320 -19.532 1.00 83.69 68 ALA A CA 1
ATOM 527 C C . ALA A 1 68 ? 6.873 -1.880 -18.294 1.00 83.69 68 ALA A C 1
ATOM 529 O O . ALA A 1 68 ? 6.300 -2.680 -17.553 1.00 83.69 68 ALA A O 1
ATOM 530 N N . ALA A 1 69 ? 8.111 -1.431 -18.051 1.00 83.00 69 ALA A N 1
ATOM 531 C CA . ALA A 1 69 ? 8.906 -1.842 -16.903 1.00 83.00 69 ALA A CA 1
ATOM 532 C C . ALA A 1 69 ? 8.339 -1.305 -15.574 1.00 83.00 69 ALA A C 1
ATOM 534 O O . ALA A 1 69 ? 8.206 -2.059 -14.606 1.00 83.00 69 ALA A O 1
ATOM 535 N N . LEU A 1 70 ? 7.967 -0.023 -15.535 1.00 81.75 70 LEU A N 1
ATOM 536 C CA . LEU A 1 70 ? 7.506 0.676 -14.333 1.00 81.75 70 LEU A CA 1
ATOM 537 C C . LEU A 1 70 ? 6.025 0.418 -14.003 1.00 81.75 70 LEU A C 1
ATOM 539 O O . LEU A 1 70 ? 5.201 0.080 -14.852 1.00 81.75 70 LEU A O 1
ATOM 543 N N . GLY A 1 71 ? 5.665 0.603 -12.732 1.00 77.44 71 GLY A N 1
ATOM 544 C CA . GLY A 1 71 ? 4.267 0.712 -12.315 1.00 77.44 71 GLY A CA 1
ATOM 545 C C . GLY A 1 71 ? 3.632 1.960 -12.937 1.00 77.44 71 GLY A C 1
ATOM 546 O O . GLY A 1 71 ? 4.236 3.033 -12.928 1.00 77.44 71 GLY A O 1
ATOM 547 N N . GLY A 1 72 ? 2.429 1.824 -13.497 1.00 80.94 72 GLY A N 1
ATOM 548 C CA . GLY A 1 72 ? 1.772 2.888 -14.261 1.00 80.94 72 GLY A CA 1
ATOM 549 C C . GLY A 1 72 ? 0.276 3.014 -13.981 1.00 80.94 72 GLY A C 1
ATOM 550 O O . GLY A 1 72 ? -0.317 2.181 -13.294 1.00 80.94 72 GLY A O 1
ATOM 551 N N . ALA A 1 73 ? -0.330 4.058 -14.551 1.00 83.06 73 ALA A N 1
ATOM 552 C CA . ALA A 1 73 ? -1.724 4.443 -14.319 1.00 83.06 73 ALA A CA 1
ATOM 553 C C . ALA A 1 73 ? -2.742 3.320 -14.598 1.00 83.06 73 ALA A C 1
ATOM 555 O O . ALA A 1 73 ? -3.726 3.204 -13.877 1.00 83.06 73 ALA A O 1
ATOM 556 N N . GLU A 1 74 ? -2.490 2.452 -15.580 1.00 84.38 74 GLU A N 1
ATOM 557 C CA . GLU A 1 74 ? -3.385 1.325 -15.883 1.00 84.38 74 GLU A CA 1
ATOM 558 C C . GLU A 1 74 ? -3.436 0.293 -14.749 1.00 84.38 74 GLU A C 1
ATOM 560 O O . GLU A 1 74 ? -4.514 -0.147 -14.356 1.00 84.38 74 GLU A O 1
ATOM 565 N N . LYS A 1 75 ? -2.284 -0.049 -14.156 1.00 82.75 75 LYS A N 1
ATOM 566 C CA . LYS A 1 75 ? -2.233 -0.964 -13.002 1.00 82.75 75 LYS A CA 1
ATOM 567 C C . LYS A 1 75 ? -2.908 -0.351 -11.776 1.00 82.75 75 LYS A C 1
ATOM 569 O O . LYS A 1 75 ? -3.609 -1.053 -11.055 1.00 82.75 75 LYS A O 1
ATOM 574 N N . LEU A 1 76 ? -2.726 0.956 -11.568 1.00 86.56 76 LEU A N 1
ATOM 575 C CA . LEU A 1 76 ? -3.433 1.711 -10.532 1.00 86.56 76 LEU A CA 1
ATOM 576 C C . LEU A 1 76 ? -4.950 1.632 -10.739 1.00 86.56 76 LEU A C 1
ATOM 578 O O . LEU A 1 76 ? -5.679 1.293 -9.813 1.00 86.56 76 LEU A O 1
ATOM 582 N N . LYS A 1 77 ? -5.420 1.919 -11.955 1.00 90.06 77 LYS A N 1
ATOM 583 C CA . LYS A 1 77 ? -6.842 1.88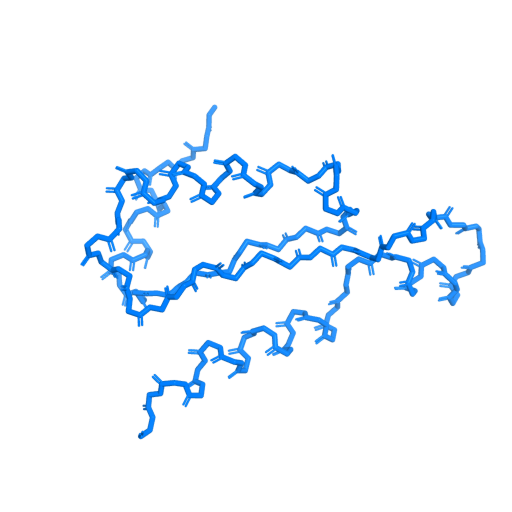3 -12.298 1.00 90.06 77 LYS A CA 1
ATOM 584 C C . LYS A 1 77 ? -7.438 0.499 -12.052 1.00 90.06 77 LYS A C 1
ATOM 586 O O . LYS A 1 77 ? -8.480 0.415 -11.413 1.00 90.06 77 LYS A O 1
ATOM 591 N N . ALA A 1 78 ? -6.760 -0.560 -12.493 1.00 89.88 78 ALA A N 1
ATOM 592 C CA . ALA A 1 78 ? -7.203 -1.932 -12.265 1.00 89.88 78 ALA A CA 1
ATOM 593 C C . ALA A 1 78 ? -7.318 -2.260 -10.765 1.00 89.88 78 ALA A C 1
ATOM 595 O O . ALA A 1 78 ? -8.322 -2.824 -10.341 1.00 89.88 78 ALA A O 1
ATOM 596 N N . ALA A 1 79 ? -6.340 -1.845 -9.951 1.00 89.88 79 ALA A N 1
ATOM 597 C CA . ALA A 1 79 ? -6.374 -2.053 -8.503 1.00 89.88 79 ALA A CA 1
ATOM 598 C C . ALA A 1 79 ? -7.501 -1.263 -7.812 1.00 89.88 79 ALA A C 1
ATOM 600 O O . ALA A 1 79 ? -8.174 -1.775 -6.921 1.00 89.88 79 ALA A O 1
ATOM 601 N N . LEU A 1 80 ? -7.748 -0.019 -8.232 1.00 89.00 80 LEU A N 1
ATOM 602 C CA . LEU A 1 80 ? -8.867 0.770 -7.710 1.00 89.00 80 LEU A CA 1
ATOM 603 C C . LEU A 1 80 ? -10.214 0.142 -8.084 1.00 89.00 80 LEU A C 1
ATOM 605 O O . LEU A 1 80 ? -11.108 0.086 -7.247 1.00 89.00 80 LEU A O 1
ATOM 609 N N . GLN A 1 81 ? -10.345 -0.363 -9.313 1.00 91.88 81 GLN A N 1
ATOM 610 C CA . GLN A 1 81 ? -11.546 -1.065 -9.766 1.00 91.88 81 GLN A CA 1
ATOM 611 C C . GLN A 1 81 ? -11.789 -2.355 -8.977 1.00 91.88 81 GLN A C 1
ATOM 613 O O . GLN A 1 81 ? -12.926 -2.613 -8.595 1.00 91.88 81 GLN A O 1
ATOM 618 N N . SER A 1 82 ? -10.749 -3.145 -8.686 1.00 88.94 82 SER A N 1
ATOM 619 C CA . SER A 1 82 ? -10.916 -4.343 -7.855 1.00 88.94 82 SER A CA 1
ATOM 620 C C . SER A 1 82 ? -11.327 -3.990 -6.427 1.00 88.94 82 SER A C 1
ATOM 622 O O . SER A 1 82 ? -12.199 -4.649 -5.874 1.00 88.94 82 SER A O 1
ATOM 624 N N . LEU A 1 83 ? -10.776 -2.912 -5.852 1.00 87.62 83 LEU A N 1
ATOM 625 C CA . LEU A 1 83 ? -11.175 -2.462 -4.517 1.00 87.62 83 LEU A CA 1
ATOM 626 C C . LEU A 1 83 ? -12.626 -1.994 -4.458 1.00 87.62 83 LEU A C 1
ATOM 628 O O . LEU A 1 83 ? -13.248 -2.159 -3.418 1.00 87.62 83 LEU A O 1
ATOM 632 N N . THR A 1 84 ? -13.178 -1.388 -5.509 1.00 86.12 84 THR A N 1
ATOM 633 C CA . THR A 1 84 ? -14.564 -0.890 -5.488 1.00 86.12 84 THR A CA 1
ATOM 634 C C . THR A 1 84 ? -15.592 -1.932 -5.921 1.00 86.12 84 THR A C 1
ATOM 636 O O . THR A 1 84 ? -16.747 -1.819 -5.520 1.00 86.12 84 THR A O 1
ATOM 639 N N . ALA A 1 85 ? -15.192 -2.963 -6.670 1.00 78.88 85 ALA A N 1
ATOM 640 C CA . ALA A 1 85 ? -16.091 -4.016 -7.146 1.00 78.88 85 ALA A CA 1
ATOM 641 C C . ALA A 1 85 ? -16.602 -4.957 -6.038 1.00 78.88 85 ALA A C 1
ATOM 643 O O . ALA A 1 85 ? -17.685 -5.518 -6.173 1.00 78.88 85 ALA A O 1
ATOM 644 N N . VAL A 1 86 ? -15.868 -5.119 -4.931 1.00 61.66 86 VAL A N 1
ATOM 645 C CA . VAL A 1 86 ? -16.228 -6.031 -3.821 1.00 61.66 86 VAL A CA 1
ATOM 646 C C . VAL A 1 86 ? -17.248 -5.376 -2.867 1.00 61.66 86 VAL A C 1
ATOM 648 O O . VAL A 1 86 ? -17.061 -5.304 -1.660 1.00 61.66 86 VAL A O 1
ATOM 651 N N . GLY A 1 87 ? -18.314 -4.779 -3.394 1.00 57.53 87 GLY A N 1
ATOM 652 C CA . GLY A 1 87 ? -19.295 -4.045 -2.581 1.00 57.53 87 GLY A CA 1
ATOM 653 C C . GLY A 1 87 ? -20.578 -3.650 -3.308 1.00 57.53 87 GLY A C 1
ATOM 654 O O . GLY A 1 87 ? -21.123 -2.589 -3.012 1.00 57.53 87 GLY A O 1
ATOM 655 N N . GLY A 1 88 ? -21.013 -4.470 -4.269 1.00 44.75 88 GLY A N 1
ATOM 656 C CA . GLY A 1 88 ? -22.355 -4.431 -4.857 1.00 44.75 88 GLY A CA 1
ATOM 657 C C . GLY A 1 88 ? -23.204 -5.587 -4.354 1.00 44.75 88 GLY A C 1
ATOM 658 O O . GLY A 1 88 ? -22.610 -6.654 -4.082 1.00 44.75 88 GLY A O 1
#

Radius of gyration: 14.49 Å; Cα contacts (8 Å, |Δi|>4): 109; chains: 1; bounding box: 38×18×38 Å

Foldseek 3Di:
DDPCVVVLVVCLVLLAAEDAFFAPPVPDCVVVVLVVCCVPPVVSHPDRYHYHWFDPDDQDPPPVVNQNRTGDDVSVVVRVCVSVVVPD

pLDDT: mean 90.48, std 8.68, range [44.75, 98.38]

Secondary structure (DSSP, 8-state):
---HHHHHHHHHHH---EEEEEEEGGG-THHHHHHHHHHHHGGG-SSPPEEEEE-SSPP-SSHHHHHHHS--HHHHHHHHHHHHHTT-

Mean predicted aligned error: 4.25 Å